Protein AF-A0A2M8KWU7-F1 (afdb_monomer_lite)

Structure (mmCIF, N/CA/C/O backbone):
data_AF-A0A2M8KWU7-F1
#
_entry.id   AF-A0A2M8KWU7-F1
#
loop_
_atom_site.group_PDB
_atom_site.id
_atom_site.type_symbol
_atom_site.label_atom_id
_atom_site.label_alt_id
_atom_site.label_comp_id
_atom_site.label_asym_id
_atom_site.label_entity_id
_atom_site.label_seq_id
_atom_site.pdbx_PDB_ins_code
_atom_site.Cartn_x
_atom_site.Cartn_y
_atom_site.Cartn_z
_atom_site.occupancy
_atom_site.B_iso_or_equiv
_atom_site.auth_seq_id
_atom_site.auth_comp_id
_atom_site.auth_asym_id
_atom_site.auth_atom_id
_atom_site.pdbx_PDB_model_num
ATOM 1 N N . MET A 1 1 ? -18.348 -3.437 0.717 1.00 51.75 1 MET A N 1
ATOM 2 C CA . MET A 1 1 ? -17.886 -4.376 -0.344 1.00 51.75 1 MET A CA 1
ATOM 3 C C . MET A 1 1 ? -17.149 -3.680 -1.486 1.00 51.75 1 MET A C 1
ATOM 5 O O . MET A 1 1 ? -16.103 -4.185 -1.870 1.00 51.75 1 MET A O 1
ATOM 9 N N . LYS A 1 2 ? -17.630 -2.532 -1.997 1.00 60.66 2 LYS A N 1
ATOM 10 C CA . LY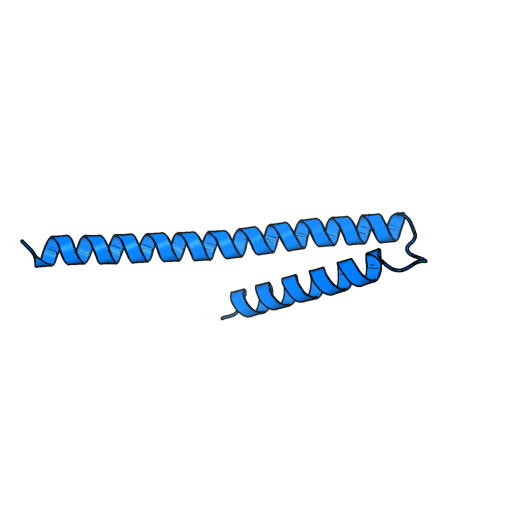S A 1 2 ? -16.951 -1.786 -3.077 1.00 60.66 2 LYS A CA 1
ATOM 11 C C . LYS A 1 2 ? -15.511 -1.387 -2.733 1.00 60.66 2 LYS A C 1
ATOM 13 O O . LYS A 1 2 ? -14.642 -1.503 -3.586 1.00 60.66 2 LYS A O 1
ATOM 18 N N . ASP A 1 3 ? -15.247 -0.996 -1.492 1.00 68.25 3 ASP A N 1
ATOM 19 C CA . ASP A 1 3 ? -13.929 -0.468 -1.112 1.00 68.25 3 ASP A CA 1
ATOM 20 C C . ASP A 1 3 ? -12.884 -1.570 -0.907 1.00 68.25 3 ASP A C 1
ATOM 22 O O . ASP A 1 3 ? -11.736 -1.420 -1.310 1.00 68.25 3 ASP A O 1
ATOM 26 N N . LYS A 1 4 ? -13.310 -2.758 -0.455 1.00 72.81 4 LYS A N 1
ATOM 27 C CA . LYS A 1 4 ? -12.450 -3.952 -0.419 1.00 72.81 4 LYS A CA 1
ATOM 28 C C . LYS A 1 4 ? -11.978 -4.358 -1.820 1.00 72.81 4 LYS A C 1
ATOM 30 O O . LYS A 1 4 ? -10.798 -4.627 -2.010 1.00 72.81 4 LYS A O 1
ATOM 35 N N . GLN A 1 5 ? -12.881 -4.361 -2.805 1.00 77.44 5 GLN A N 1
ATOM 36 C CA . GLN A 1 5 ? -12.522 -4.684 -4.192 1.00 77.44 5 GLN A CA 1
ATOM 37 C C . GLN A 1 5 ? -11.583 -3.636 -4.802 1.00 77.44 5 GLN A C 1
ATOM 39 O O . GLN A 1 5 ? -10.678 -3.996 -5.550 1.00 77.44 5 GLN A O 1
ATOM 44 N N . LYS A 1 6 ? -11.761 -2.352 -4.461 1.00 87.69 6 LYS A N 1
ATOM 45 C CA . LYS A 1 6 ? -10.840 -1.285 -4.876 1.00 87.69 6 LYS A CA 1
ATOM 46 C C . LYS A 1 6 ? -9.463 -1.445 -4.240 1.00 87.69 6 LYS A C 1
ATOM 48 O O . LYS A 1 6 ? -8.478 -1.336 -4.953 1.00 87.69 6 LYS A O 1
ATOM 53 N N . LEU A 1 7 ? -9.390 -1.757 -2.945 1.00 89.88 7 LEU A N 1
ATOM 54 C CA . LEU A 1 7 ? -8.123 -1.975 -2.247 1.00 89.88 7 LEU A CA 1
ATOM 55 C C . LEU A 1 7 ? -7.351 -3.164 -2.835 1.00 89.88 7 LEU A C 1
ATOM 57 O O . LEU A 1 7 ? -6.176 -3.030 -3.158 1.00 89.88 7 LEU A O 1
ATOM 61 N N . GLU A 1 8 ? -8.015 -4.306 -3.035 1.00 91.38 8 GLU A N 1
ATOM 62 C CA . GLU A 1 8 ? -7.404 -5.479 -3.679 1.00 91.38 8 GLU A CA 1
ATOM 63 C C . GLU A 1 8 ? -6.917 -5.162 -5.097 1.00 91.38 8 GLU A C 1
ATOM 65 O O . GLU A 1 8 ? -5.850 -5.616 -5.507 1.00 91.38 8 GLU A O 1
ATOM 70 N N . HIS A 1 9 ? -7.677 -4.364 -5.849 1.00 93.69 9 HIS A N 1
ATOM 71 C CA . HIS A 1 9 ? -7.261 -3.916 -7.170 1.00 93.69 9 HIS A CA 1
ATOM 72 C C . HIS A 1 9 ? -6.031 -3.000 -7.101 1.00 93.69 9 HIS A C 1
ATOM 74 O O . HIS A 1 9 ? -5.071 -3.236 -7.827 1.00 93.69 9 HIS A O 1
ATOM 80 N N . SER A 1 10 ? -6.015 -2.012 -6.203 1.00 94.31 10 SER A N 1
ATOM 81 C CA . SER A 1 10 ? -4.874 -1.110 -6.011 1.00 94.31 10 SER A CA 1
ATOM 82 C C . SER A 1 10 ? -3.604 -1.850 -5.593 1.00 94.31 10 SER A C 1
ATOM 84 O O . SER A 1 10 ? -2.524 -1.523 -6.077 1.00 94.31 10 SER A O 1
ATOM 86 N N . LEU A 1 11 ? -3.723 -2.879 -4.749 1.00 94.06 11 LEU A N 1
ATOM 87 C CA . LEU A 1 11 ? -2.594 -3.733 -4.374 1.00 94.06 11 LEU A CA 1
ATOM 88 C C . LEU A 1 11 ? -2.051 -4.520 -5.574 1.00 94.06 11 LEU A C 1
ATOM 90 O O . LEU A 1 11 ? -0.845 -4.523 -5.792 1.00 94.06 11 LEU A O 1
ATOM 94 N N . LYS A 1 12 ? -2.925 -5.097 -6.407 1.00 96.25 12 LYS A N 1
ATOM 95 C CA . LYS A 1 12 ? -2.501 -5.767 -7.650 1.00 96.25 12 LYS A CA 1
ATOM 96 C C . LYS A 1 12 ? -1.835 -4.808 -8.634 1.00 96.25 12 LYS A C 1
ATOM 98 O O . LYS A 1 12 ? -0.873 -5.175 -9.293 1.00 96.25 12 LYS A O 1
ATOM 103 N N . GLN A 1 13 ? -2.341 -3.581 -8.759 1.00 96.12 13 GLN A N 1
ATOM 104 C CA . GLN A 1 13 ? -1.708 -2.570 -9.611 1.00 96.12 13 GLN A CA 1
ATOM 105 C C . GLN A 1 13 ? -0.314 -2.192 -9.095 1.00 96.12 13 GLN A C 1
ATOM 107 O O . GLN A 1 13 ? 0.600 -2.036 -9.896 1.00 96.12 13 GLN A O 1
ATOM 112 N N . LEU A 1 14 ? -0.114 -2.128 -7.774 1.00 96.44 14 LEU A N 1
ATOM 113 C CA . LEU A 1 14 ? 1.217 -1.925 -7.198 1.00 96.44 14 LEU A CA 1
ATOM 114 C C . LEU A 1 14 ? 2.183 -3.067 -7.534 1.00 96.44 14 LEU A C 1
ATOM 116 O O . LEU A 1 14 ? 3.333 -2.790 -7.859 1.00 96.44 14 LEU A O 1
ATOM 120 N N . GLU A 1 15 ? 1.733 -4.323 -7.492 1.00 96.50 15 GLU A N 1
ATOM 121 C CA . GLU A 1 15 ? 2.550 -5.478 -7.898 1.00 96.50 15 GLU A CA 1
ATOM 122 C C . GLU A 1 15 ? 2.981 -5.363 -9.366 1.00 96.50 15 GLU A C 1
ATOM 124 O O . GLU A 1 15 ? 4.166 -5.497 -9.668 1.00 96.50 15 GLU A O 1
ATOM 129 N N . VAL A 1 16 ? 2.048 -5.013 -10.257 1.00 96.06 16 VAL A N 1
ATOM 130 C CA . VAL A 1 16 ? 2.335 -4.786 -11.683 1.00 96.06 16 VAL A CA 1
ATOM 131 C C . VAL A 1 16 ? 3.349 -3.657 -11.875 1.00 96.06 16 VAL A C 1
ATOM 133 O O . VAL A 1 16 ? 4.322 -3.831 -12.601 1.00 96.06 16 VAL A O 1
ATOM 136 N N . ILE A 1 17 ? 3.179 -2.524 -11.187 1.00 96.00 17 ILE A N 1
ATOM 137 C CA . ILE A 1 17 ? 4.122 -1.396 -11.258 1.00 96.00 17 ILE A CA 1
ATOM 138 C C . ILE A 1 17 ? 5.523 -1.819 -10.799 1.00 96.00 17 ILE A C 1
ATOM 140 O O . ILE A 1 17 ? 6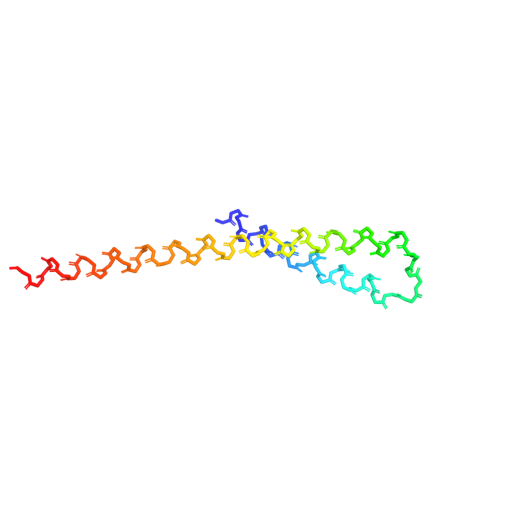.516 -1.416 -11.402 1.00 96.00 17 ILE A O 1
ATOM 144 N N . VAL A 1 18 ? 5.626 -2.634 -9.746 1.00 95.62 18 VAL A N 1
ATOM 145 C CA . VAL A 1 18 ? 6.914 -3.160 -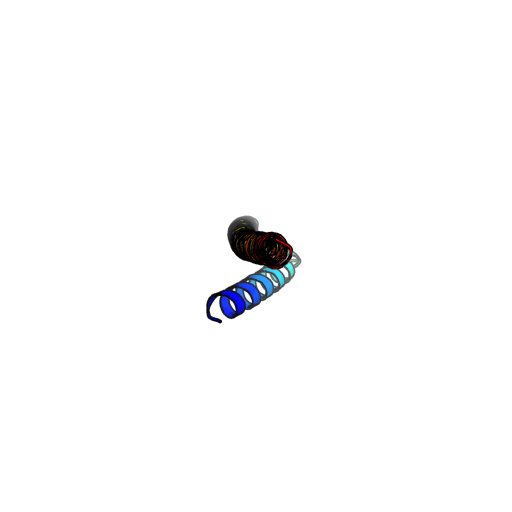9.267 1.00 95.62 18 VAL A CA 1
ATOM 146 C C . VAL A 1 18 ? 7.558 -4.076 -10.307 1.00 95.62 18 VAL A C 1
ATOM 148 O O . VAL A 1 18 ? 8.766 -3.982 -10.527 1.00 95.62 18 VAL A O 1
ATOM 151 N N . GLU A 1 19 ? 6.788 -4.949 -10.955 1.00 94.81 19 GLU A N 1
ATOM 152 C CA . GLU A 1 19 ? 7.295 -5.802 -12.035 1.00 94.81 19 GLU A CA 1
ATOM 153 C C . GLU A 1 19 ? 7.785 -4.977 -13.229 1.00 94.81 19 GLU A C 1
ATOM 155 O O . GLU A 1 19 ? 8.895 -5.202 -13.713 1.00 94.81 19 GLU A O 1
ATOM 160 N N . GLU A 1 20 ? 7.000 -3.988 -13.660 1.00 92.75 20 GLU A N 1
ATOM 161 C CA . GLU A 1 20 ? 7.350 -3.091 -14.761 1.00 92.75 20 GLU A CA 1
ATOM 162 C C . GLU A 1 20 ? 8.635 -2.316 -14.455 1.00 92.75 20 GLU A C 1
ATOM 164 O O . GLU A 1 20 ? 9.562 -2.340 -15.260 1.00 92.75 20 GLU A O 1
ATOM 169 N N . LEU A 1 21 ? 8.738 -1.695 -13.273 1.00 93.12 21 LEU A N 1
ATOM 170 C CA . LEU A 1 21 ? 9.913 -0.917 -12.856 1.00 93.12 21 LEU A CA 1
ATOM 171 C C . LEU A 1 21 ? 11.183 -1.763 -12.676 1.00 93.12 21 LEU A C 1
ATOM 173 O O . LEU A 1 21 ? 12.285 -1.233 -12.803 1.00 93.12 21 LEU A O 1
ATOM 177 N N . ASN A 1 22 ? 11.049 -3.060 -12.389 1.00 91.81 22 ASN A N 1
ATOM 178 C CA . ASN A 1 22 ? 12.177 -3.994 -12.333 1.00 91.81 22 ASN A CA 1
ATOM 179 C C . ASN A 1 22 ? 12.609 -4.502 -13.722 1.00 91.81 22 ASN A C 1
ATOM 181 O O . ASN A 1 22 ? 13.623 -5.199 -13.840 1.00 91.81 22 ASN A O 1
ATOM 185 N N . GLY A 1 23 ? 11.852 -4.178 -14.773 1.00 90.12 23 GLY A N 1
ATOM 186 C CA . GLY A 1 23 ? 12.203 -4.477 -16.153 1.00 90.12 23 GLY A CA 1
ATOM 187 C C . GLY A 1 23 ? 13.509 -3.797 -16.571 1.00 90.12 23 GLY A C 1
ATOM 188 O O . GLY A 1 23 ? 13.806 -2.670 -16.184 1.00 90.12 23 GLY A O 1
ATOM 189 N N . LYS A 1 24 ? 14.307 -4.483 -17.396 1.00 76.69 24 LYS A N 1
ATOM 190 C CA . LYS A 1 24 ? 15.639 -4.001 -17.810 1.00 76.69 24 LYS A CA 1
ATOM 191 C C . LYS A 1 24 ? 15.614 -2.797 -18.762 1.00 76.69 24 LYS A C 1
ATOM 193 O O . LYS A 1 24 ? 16.639 -2.137 -18.883 1.00 76.69 24 LYS A O 1
ATOM 198 N N . ASP A 1 25 ? 14.472 -2.514 -19.389 1.00 87.31 25 ASP A N 1
ATOM 199 C CA . ASP A 1 25 ? 14.338 -1.536 -20.480 1.00 87.31 25 ASP A CA 1
ATOM 200 C C . ASP A 1 25 ? 13.325 -0.415 -20.176 1.00 87.31 25 ASP A C 1
ATOM 202 O O . ASP A 1 25 ? 12.756 0.181 -21.089 1.00 87.31 25 ASP A O 1
ATOM 206 N N . VAL A 1 26 ? 13.073 -0.112 -18.897 1.00 90.38 26 VAL A N 1
ATOM 207 C CA . VAL A 1 26 ? 12.248 1.049 -18.531 1.00 90.38 26 VAL A CA 1
ATOM 208 C C . VAL A 1 26 ? 13.034 2.336 -18.761 1.00 90.38 26 VAL A C 1
ATOM 210 O O . VAL A 1 26 ? 14.063 2.578 -18.129 1.00 90.38 26 VAL A O 1
ATOM 213 N N . ASP A 1 27 ? 12.531 3.185 -19.654 1.00 94.44 27 ASP A N 1
ATOM 214 C CA . ASP A 1 27 ? 13.059 4.531 -19.829 1.00 94.44 27 ASP A CA 1
ATOM 215 C C . ASP A 1 27 ? 12.693 5.437 -18.637 1.00 94.44 27 ASP A C 1
ATOM 217 O O . ASP A 1 27 ? 11.766 5.172 -17.869 1.00 94.44 27 ASP A O 1
ATOM 221 N N . VAL A 1 28 ? 13.437 6.531 -18.474 1.00 92.00 28 VAL A N 1
ATOM 222 C CA . VAL A 1 28 ? 13.320 7.428 -17.312 1.00 92.00 28 VAL A CA 1
ATOM 223 C C . VAL A 1 28 ? 11.940 8.085 -17.208 1.00 92.00 28 VAL A C 1
ATOM 225 O O . VAL A 1 28 ? 11.449 8.289 -16.097 1.00 92.00 28 VAL A O 1
ATOM 228 N N . GLU A 1 29 ? 11.310 8.426 -18.333 1.00 94.56 29 GLU A N 1
ATOM 229 C CA . GLU A 1 29 ? 10.005 9.089 -18.338 1.00 94.56 29 GLU A CA 1
ATOM 230 C C . GLU A 1 29 ? 8.910 8.108 -17.911 1.00 94.56 29 GLU A C 1
ATOM 232 O O . GLU A 1 29 ? 8.135 8.406 -16.995 1.00 94.56 29 GLU A O 1
ATOM 237 N N . THR A 1 30 ? 8.924 6.903 -18.483 1.00 93.56 30 THR A N 1
ATOM 238 C CA . THR A 1 30 ? 8.041 5.802 -18.080 1.00 93.56 30 THR A CA 1
ATOM 239 C C . THR A 1 30 ? 8.249 5.438 -16.613 1.00 93.56 30 THR A C 1
ATOM 241 O O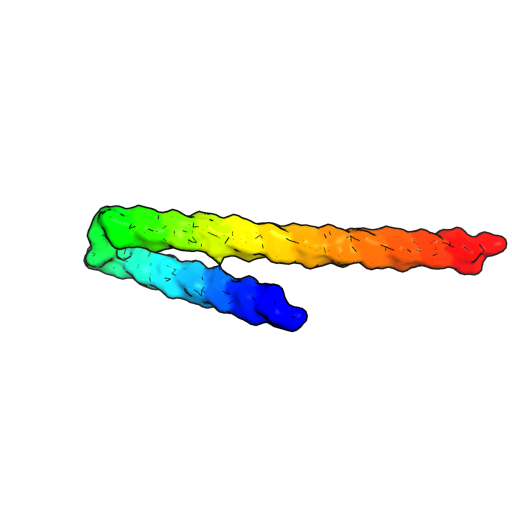 . THR A 1 30 ? 7.280 5.339 -15.857 1.00 93.56 30 THR A O 1
ATOM 244 N N . GLY A 1 31 ? 9.501 5.310 -16.168 1.00 95.19 31 GLY A N 1
ATOM 245 C CA . GLY A 1 31 ? 9.827 5.004 -14.777 1.00 95.19 31 GLY A CA 1
ATOM 246 C C . GLY A 1 31 ? 9.296 6.059 -13.804 1.00 95.19 31 GLY A C 1
ATOM 247 O O . GLY A 1 31 ? 8.708 5.723 -12.775 1.00 95.19 31 GLY A O 1
ATOM 248 N N . LEU A 1 32 ? 9.424 7.345 -14.148 1.00 96.12 32 LEU A N 1
ATOM 249 C CA . LEU A 1 32 ? 8.895 8.437 -13.332 1.00 96.12 32 LEU A CA 1
ATOM 250 C C . LEU A 1 32 ? 7.360 8.448 -13.296 1.00 96.12 32 LEU A C 1
ATOM 252 O O . LEU A 1 32 ? 6.779 8.718 -12.243 1.00 96.12 32 LEU A O 1
ATOM 256 N N . ALA A 1 33 ? 6.698 8.164 -14.420 1.00 96.62 33 ALA A N 1
ATOM 257 C CA . ALA A 1 33 ? 5.242 8.059 -14.480 1.00 96.62 33 ALA A CA 1
ATOM 258 C C . ALA A 1 33 ? 4.726 6.912 -13.595 1.00 96.62 33 ALA A C 1
ATOM 260 O O . ALA A 1 33 ? 3.861 7.134 -12.747 1.00 96.62 33 ALA A O 1
ATOM 261 N N . LYS A 1 34 ? 5.323 5.722 -13.716 1.00 96.44 34 LYS A N 1
ATOM 262 C CA . LYS A 1 34 ? 4.983 4.538 -12.913 1.00 96.44 34 LYS A CA 1
ATOM 263 C C . LYS A 1 34 ? 5.254 4.736 -11.426 1.00 96.44 34 LYS A C 1
ATOM 265 O O . LYS A 1 34 ? 4.455 4.330 -10.587 1.00 96.44 34 LYS A O 1
ATOM 270 N N . PHE A 1 35 ? 6.335 5.433 -11.080 1.00 95.25 35 PHE A N 1
ATOM 271 C CA . PHE A 1 35 ? 6.611 5.795 -9.692 1.00 95.25 35 PHE A CA 1
ATOM 272 C C . PHE A 1 35 ? 5.525 6.709 -9.105 1.00 95.25 35 PHE A C 1
ATOM 274 O O . PHE A 1 35 ? 5.060 6.464 -7.993 1.00 95.25 35 PHE A O 1
ATOM 281 N N . LYS A 1 36 ? 5.093 7.740 -9.847 1.00 97.25 36 LYS A N 1
ATOM 282 C CA . LYS A 1 36 ? 4.000 8.630 -9.413 1.00 97.25 36 LYS A CA 1
ATOM 283 C C . LYS A 1 36 ? 2.700 7.857 -9.206 1.00 97.25 36 LYS A C 1
ATOM 285 O O . LYS A 1 36 ? 2.079 7.998 -8.159 1.00 97.25 36 LYS A O 1
ATOM 290 N N . GLU A 1 37 ? 2.350 6.993 -10.155 1.00 96.69 37 GLU A N 1
ATOM 291 C CA . GLU A 1 37 ? 1.184 6.114 -10.045 1.00 96.69 37 GLU A CA 1
ATOM 292 C C . GLU A 1 37 ? 1.259 5.234 -8.785 1.00 96.69 37 GLU A C 1
ATOM 294 O O . GLU A 1 37 ? 0.300 5.147 -8.017 1.00 96.69 37 GLU A O 1
ATOM 299 N N . GLY A 1 38 ? 2.429 4.655 -8.502 1.00 96.75 38 GLY A N 1
ATOM 300 C CA . GLY A 1 38 ? 2.659 3.881 -7.284 1.00 96.75 38 GLY A CA 1
ATOM 301 C C . GLY A 1 38 ? 2.479 4.701 -6.000 1.00 96.75 38 GLY A C 1
ATOM 302 O O . GLY A 1 38 ? 1.874 4.223 -5.039 1.00 96.75 38 GLY A O 1
ATOM 303 N N . VAL A 1 39 ? 2.954 5.951 -5.971 1.00 97.12 39 VAL A N 1
ATOM 304 C CA . VAL A 1 39 ? 2.761 6.862 -4.827 1.00 97.12 39 VAL A CA 1
ATOM 305 C C . VAL A 1 39 ? 1.277 7.146 -4.586 1.00 97.12 39 VAL A C 1
ATOM 307 O O . VAL A 1 39 ? 0.825 7.100 -3.435 1.00 97.12 39 VAL A O 1
ATOM 310 N N . ASP A 1 40 ? 0.511 7.389 -5.647 1.00 96.81 40 ASP A N 1
ATOM 311 C CA . ASP A 1 40 ? -0.925 7.656 -5.554 1.00 96.81 40 ASP A CA 1
ATOM 312 C C . ASP A 1 40 ? -1.690 6.423 -5.049 1.00 96.81 40 ASP A C 1
ATOM 314 O O . ASP A 1 40 ? -2.500 6.525 -4.122 1.00 96.81 40 ASP A O 1
ATOM 318 N N . LEU A 1 41 ? -1.367 5.234 -5.570 1.00 96.38 41 LEU A N 1
ATOM 319 C CA . LEU A 1 41 ? -1.960 3.969 -5.126 1.00 96.38 41 LEU A CA 1
ATOM 320 C C . LEU A 1 41 ? -1.656 3.668 -3.653 1.00 96.38 41 LEU A C 1
ATOM 322 O O . LEU A 1 41 ? -2.561 3.310 -2.900 1.00 96.38 41 LEU A O 1
ATOM 326 N N . ILE A 1 42 ? -0.410 3.857 -3.203 1.00 95.62 42 ILE A N 1
ATOM 32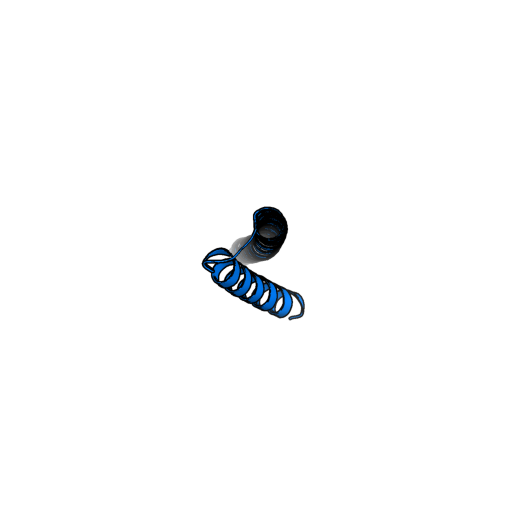7 C CA . ILE A 1 42 ? -0.040 3.676 -1.788 1.00 95.62 42 ILE A CA 1
ATOM 328 C C . ILE A 1 42 ? -0.813 4.652 -0.898 1.00 95.62 42 ILE A C 1
ATOM 330 O O . ILE A 1 42 ? -1.265 4.282 0.190 1.00 95.62 42 ILE A O 1
ATOM 334 N N . THR A 1 43 ? -0.963 5.898 -1.347 1.00 95.69 43 THR A N 1
ATOM 335 C CA . THR A 1 43 ? -1.696 6.932 -0.610 1.00 95.69 43 THR A CA 1
ATOM 336 C C . THR A 1 43 ? -3.162 6.548 -0.450 1.00 95.69 43 THR A C 1
ATOM 338 O O . THR A 1 43 ? -3.685 6.598 0.666 1.00 95.69 43 THR A O 1
ATOM 341 N N . PHE A 1 44 ? -3.794 6.076 -1.526 1.00 94.06 44 PHE A N 1
ATOM 342 C CA . PHE A 1 44 ? -5.150 5.538 -1.489 1.00 94.06 44 PHE A CA 1
ATOM 343 C C . PHE A 1 44 ? -5.267 4.352 -0.519 1.00 94.06 44 PHE A C 1
ATOM 345 O O . PHE A 1 44 ? -6.085 4.390 0.398 1.00 94.06 44 PHE A O 1
ATOM 352 N N . CYS A 1 45 ? -4.403 3.338 -0.635 1.00 93.19 45 CYS A N 1
ATOM 353 C CA . CYS A 1 45 ? -4.443 2.163 0.241 1.00 93.19 45 CYS A CA 1
ATOM 354 C C . CYS A 1 45 ? -4.332 2.538 1.728 1.00 93.19 45 CYS A C 1
ATOM 356 O O . CYS A 1 45 ? -5.071 2.019 2.565 1.00 93.19 45 CYS A O 1
ATOM 358 N N . ARG A 1 46 ? -3.431 3.467 2.074 1.00 94.25 46 ARG A N 1
ATOM 359 C CA . ARG A 1 46 ? -3.270 3.958 3.454 1.00 94.25 46 ARG A CA 1
ATOM 360 C C . ARG A 1 46 ? -4.513 4.678 3.964 1.00 94.25 46 ARG A C 1
ATOM 362 O O . ARG A 1 46 ? -4.847 4.533 5.138 1.00 94.25 46 ARG A O 1
ATOM 369 N N . HIS A 1 47 ? -5.176 5.449 3.106 1.00 93.94 47 HIS A N 1
ATOM 370 C CA . HIS A 1 47 ? -6.423 6.120 3.454 1.00 93.94 47 HIS A CA 1
ATOM 371 C C . HIS A 1 47 ? -7.520 5.106 3.800 1.00 93.94 47 HIS A C 1
ATOM 373 O O . HIS A 1 47 ? -8.113 5.197 4.874 1.00 93.94 47 HIS A O 1
ATOM 379 N N . GLU A 1 48 ? -7.724 4.103 2.945 1.00 91.69 48 GLU A N 1
ATOM 380 C CA . GLU A 1 48 ? -8.747 3.072 3.156 1.00 91.69 48 GLU A CA 1
ATOM 381 C C . GLU A 1 48 ? -8.492 2.257 4.430 1.00 91.69 48 GLU A C 1
ATOM 383 O O . GLU A 1 48 ? -9.403 2.041 5.230 1.00 91.69 48 GLU A O 1
ATOM 388 N N . LEU A 1 49 ? -7.238 1.859 4.671 1.00 92.31 49 LEU A N 1
ATOM 389 C CA . LEU A 1 49 ? -6.863 1.140 5.892 1.00 92.31 49 LEU A CA 1
ATOM 390 C C . LEU A 1 49 ? -7.115 1.981 7.148 1.00 92.31 49 LEU A C 1
ATOM 392 O O . LEU A 1 49 ? -7.632 1.469 8.139 1.00 92.31 49 LEU A O 1
ATOM 396 N N . LYS A 1 50 ? -6.798 3.278 7.102 1.00 93.81 50 LYS A N 1
ATOM 397 C CA . LYS A 1 50 ? -7.043 4.192 8.222 1.00 93.81 50 LYS A CA 1
ATOM 398 C C . LYS A 1 50 ? -8.536 4.395 8.480 1.00 93.81 50 LYS A C 1
ATOM 400 O O . LYS A 1 50 ? -8.942 4.488 9.636 1.00 93.81 50 LYS A O 1
ATOM 405 N N . ALA A 1 51 ? -9.352 4.462 7.430 1.00 91.69 51 ALA A N 1
ATOM 406 C CA . ALA A 1 51 ? -10.802 4.549 7.566 1.00 91.69 51 ALA A CA 1
ATOM 407 C C . ALA A 1 51 ? -11.361 3.305 8.275 1.00 91.69 51 ALA A C 1
ATOM 409 O O . ALA A 1 51 ? -12.085 3.444 9.261 1.00 91.69 51 ALA A O 1
ATOM 410 N N . ALA A 1 52 ? -10.937 2.112 7.848 1.00 90.81 52 ALA A N 1
ATOM 411 C CA . ALA A 1 52 ? -11.320 0.853 8.483 1.00 90.81 52 ALA A CA 1
ATOM 412 C C . ALA A 1 52 ? -10.849 0.762 9.949 1.00 90.81 52 ALA A C 1
ATOM 414 O O . ALA A 1 52 ? -11.608 0.348 10.823 1.00 90.81 52 ALA A O 1
ATOM 415 N N . GLU A 1 53 ? -9.617 1.189 10.247 1.00 93.31 53 GLU A N 1
ATOM 416 C CA . GLU A 1 53 ? -9.089 1.222 11.617 1.00 93.31 53 GLU A CA 1
ATOM 417 C C . GLU A 1 53 ? -9.908 2.156 12.524 1.00 93.31 53 GLU A C 1
ATOM 419 O O . GLU A 1 53 ? -10.195 1.823 13.675 1.00 93.31 53 GLU A O 1
ATOM 424 N N . ASN A 1 54 ? -10.306 3.325 12.015 1.00 95.12 54 ASN A N 1
ATOM 425 C CA . ASN A 1 54 ? -11.125 4.277 12.761 1.00 95.12 54 ASN A CA 1
ATOM 426 C C . ASN A 1 54 ? -12.527 3.729 13.048 1.00 95.12 54 ASN A C 1
ATOM 428 O O . ASN A 1 54 ? -13.025 3.900 14.160 1.00 95.12 54 ASN A O 1
ATOM 432 N N . GLU A 1 55 ? -13.149 3.065 12.072 1.00 93.75 55 GLU A N 1
ATOM 433 C CA . GLU A 1 55 ? -14.443 2.404 12.257 1.00 93.75 55 GLU A CA 1
ATOM 434 C C . GLU A 1 55 ? -14.349 1.319 13.334 1.00 93.75 55 GLU A C 1
ATOM 436 O O . GLU A 1 55 ? -15.154 1.301 14.264 1.00 93.75 55 GLU A O 1
ATOM 441 N N . PHE A 1 56 ? -13.299 0.494 13.291 1.00 94.81 56 PHE A N 1
ATOM 442 C CA . PHE A 1 56 ? -13.054 -0.526 14.309 1.00 94.81 56 PHE A CA 1
ATOM 443 C C . PHE A 1 56 ? -12.884 0.073 15.712 1.00 94.81 56 PHE A C 1
ATOM 445 O O . PHE A 1 56 ? -13.477 -0.411 16.675 1.00 94.81 56 PHE A O 1
ATOM 452 N N . LYS A 1 57 ? -12.110 1.160 15.842 1.00 95.56 57 LYS A N 1
ATOM 453 C CA . LYS A 1 57 ? -11.945 1.869 17.122 1.00 95.56 57 LYS A CA 1
ATOM 454 C C . LYS A 1 57 ? -13.271 2.413 17.649 1.00 95.56 57 LYS A C 1
ATOM 456 O O . LYS A 1 57 ? -13.516 2.297 18.845 1.00 95.56 57 LYS A O 1
ATOM 461 N N . LYS A 1 58 ? -14.111 2.982 16.778 1.00 95.62 58 LYS A N 1
ATOM 462 C CA . LYS A 1 58 ? -15.429 3.510 17.155 1.00 95.62 58 LYS A CA 1
ATOM 463 C C . LYS A 1 58 ? -16.337 2.402 17.683 1.00 95.62 58 LYS A C 1
ATOM 465 O O . LYS A 1 58 ? -16.881 2.553 18.768 1.00 95.62 58 LYS A O 1
ATOM 470 N N . LEU A 1 59 ? -16.424 1.285 16.961 1.00 95.44 59 LEU A N 1
ATOM 471 C CA . LEU A 1 59 ? -17.228 0.132 17.370 1.00 95.44 59 LEU A CA 1
ATOM 472 C C . LEU A 1 59 ? -16.755 -0.447 18.706 1.00 95.44 59 LEU A C 1
ATOM 474 O O . LEU A 1 59 ? -17.577 -0.752 19.559 1.00 95.44 59 LEU A O 1
ATOM 478 N N . ARG A 1 60 ? -15.437 -0.547 18.927 1.00 94.19 60 ARG A N 1
ATOM 479 C CA . ARG A 1 60 ? -14.902 -1.006 20.217 1.00 94.19 60 ARG A CA 1
ATOM 480 C C . ARG A 1 60 ? -15.291 -0.070 21.363 1.00 94.19 60 ARG A C 1
ATOM 482 O O . ARG A 1 60 ? -15.727 -0.544 22.395 1.00 94.19 60 ARG A O 1
ATOM 489 N N . MET A 1 61 ? -15.183 1.245 21.163 1.00 93.75 61 MET A N 1
ATOM 490 C CA . MET A 1 61 ? -15.606 2.216 22.179 1.00 93.75 61 MET A CA 1
ATOM 491 C C . MET A 1 61 ? -17.109 2.144 22.473 1.00 93.75 61 MET A C 1
ATOM 493 O O . MET A 1 61 ? -17.504 2.366 23.610 1.00 93.75 61 MET A O 1
ATOM 497 N N . GLU A 1 62 ? -17.941 1.879 21.463 1.00 93.81 62 GLU A N 1
ATOM 498 C CA . GLU A 1 62 ? -19.386 1.700 21.645 1.00 93.81 62 GLU A CA 1
ATOM 499 C C . GLU A 1 62 ? -19.689 0.437 22.464 1.00 93.81 62 GLU A C 1
ATOM 501 O O . GLU A 1 62 ? -20.471 0.524 23.403 1.00 93.81 62 GLU A O 1
ATOM 506 N N . LEU A 1 63 ? -19.008 -0.680 22.178 1.00 92.19 63 LEU A N 1
ATOM 507 C CA . LEU A 1 63 ? -19.114 -1.921 22.956 1.00 92.19 63 LEU A CA 1
ATOM 508 C C . LEU A 1 63 ? -18.687 -1.724 24.418 1.00 92.19 63 LEU A C 1
ATOM 510 O O . LEU A 1 63 ? -19.453 -2.048 25.319 1.00 92.19 63 LEU A O 1
ATOM 514 N N . ASP A 1 64 ? -17.518 -1.118 24.651 1.00 89.44 64 ASP A N 1
ATOM 515 C CA . ASP A 1 64 ? -17.011 -0.855 26.005 1.00 89.44 64 ASP A CA 1
ATOM 516 C C . ASP A 1 64 ? -17.998 0.041 26.805 1.00 89.44 64 ASP A C 1
ATOM 518 O O . ASP A 1 64 ? -18.227 -0.162 27.994 1.00 89.44 64 ASP A O 1
ATOM 522 N N . GLN A 1 65 ? -18.645 1.018 26.148 1.00 81.25 65 GLN A N 1
ATOM 523 C CA . GLN A 1 65 ? -19.645 1.903 26.772 1.00 81.25 65 GLN A CA 1
ATOM 524 C C . GLN A 1 65 ? -21.011 1.252 27.027 1.00 81.25 65 GLN A C 1
ATOM 526 O O . GLN A 1 65 ? -21.806 1.807 27.793 1.00 81.25 65 GLN A O 1
ATOM 531 N N . GLU A 1 66 ? -21.344 0.171 26.327 1.00 70.88 66 GLU A N 1
ATOM 532 C CA . GLU A 1 66 ? -22.555 -0.613 26.581 1.00 70.88 66 GLU A CA 1
ATOM 533 C C . GLU A 1 66 ? -22.351 -1.540 27.786 1.00 70.88 66 GLU A C 1
ATOM 535 O O . GLU A 1 66 ? -23.223 -1.577 28.653 1.00 70.88 66 GLU A O 1
ATOM 540 N N . GLU A 1 67 ? -21.175 -2.162 27.925 1.00 67.50 67 GLU A N 1
ATOM 541 C CA . GLU A 1 67 ? -20.813 -2.977 29.098 1.00 67.50 67 GLU A CA 1
ATOM 542 C C . GLU A 1 67 ? -20.844 -2.153 30.403 1.00 67.50 67 GLU A C 1
ATOM 544 O O . GLU A 1 67 ? -21.483 -2.551 31.378 1.00 67.50 67 GLU A O 1
ATOM 549 N N . ASP A 1 68 ? -20.291 -0.933 30.394 1.00 66.38 68 ASP A N 1
ATOM 550 C CA . ASP A 1 68 ? -20.305 -0.019 31.552 1.00 66.38 68 ASP A CA 1
ATOM 551 C C . ASP A 1 68 ? -21.722 0.419 31.999 1.00 66.38 68 ASP A C 1
ATOM 553 O O . ASP A 1 68 ? -21.903 0.937 33.110 1.00 66.38 68 ASP A O 1
ATOM 557 N N . LYS A 1 69 ? -22.735 0.274 31.130 1.00 61.34 69 LYS A N 1
ATOM 558 C CA . LYS A 1 69 ? -24.141 0.621 31.414 1.00 61.34 69 LYS A CA 1
ATOM 559 C C . LYS A 1 69 ? -24.971 -0.566 31.890 1.00 61.34 69 LYS A C 1
ATOM 561 O O . LYS A 1 69 ? -25.999 -0.334 32.517 1.00 61.34 69 LYS A O 1
ATOM 566 N N . GLU A 1 70 ? -24.571 -1.795 31.574 1.00 59.38 70 GLU A N 1
ATOM 567 C CA . GLU A 1 70 ? -25.259 -3.012 32.025 1.00 59.38 70 GLU A CA 1
ATOM 568 C C . GLU A 1 70 ? -24.823 -3.441 33.439 1.00 59.38 70 GLU A C 1
ATOM 570 O O . GLU A 1 70 ? -25.561 -4.157 34.117 1.00 59.38 70 GLU A O 1
ATOM 575 N N . GLU A 1 71 ? -23.667 -2.966 33.915 1.00 56.25 71 GLU A N 1
ATOM 576 C CA . GLU A 1 71 ? -23.151 -3.220 35.270 1.00 56.25 71 GLU A CA 1
ATOM 577 C C . GLU A 1 71 ? -23.599 -2.191 36.341 1.00 56.25 71 GLU A C 1
ATOM 579 O O . GLU A 1 71 ? -23.209 -2.313 37.508 1.00 56.25 71 GLU A O 1
ATOM 584 N N . GLN A 1 72 ? -24.433 -1.200 35.983 1.00 50.41 72 GLN A N 1
ATOM 585 C CA . GLN A 1 72 ? -25.031 -0.193 36.890 1.00 50.41 72 GLN A CA 1
ATOM 586 C C . GLN A 1 72 ? -26.533 -0.411 37.099 1.00 50.41 72 GLN A C 1
ATOM 588 O O . GLN A 1 72 ? -26.989 -0.219 38.252 1.00 50.41 72 GLN A O 1
#

InterPro domains:
  IPR003761 Exonuclease VII, small subunit [MF_00337] (6-66)
  IPR003761 Exonuclease VII, small subunit [PF02609] (8-57)
  IPR003761 Exonuclease VII, small subunit [TIGR01280] (8-59)
  IPR037004 Exonuclease VII, small subunit superfamily [G3DSA:1.10.287.1040] (1-72)
  IPR037004 Exonuclease VII, small subunit superfamily [SSF116842] (3-65)

Radius of gyration: 19.68 Å; chains: 1; bounding box: 41×15×57 Å

pLDDT: mean 88.54, std 12.08, range [50.41, 97.25]
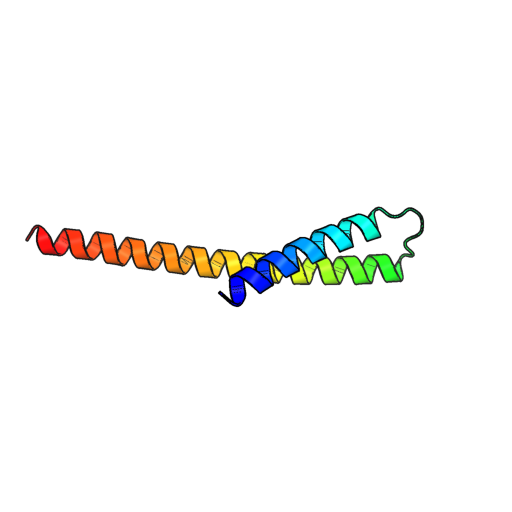
Secondary structure (DSSP, 8-state):
-HHHHHHHHHHHHHHHHHHHHTSTT--HHHHHHHHHHHHHHHHHHHHHHHHHHHHHHHHHHHHHHHHHHH--

Sequence (72 aa):
MKDKQKLEHSLKQLEVIVEELNGKDVDVETGLAKFKEGVDLITFCRHELKAAENEFKKLRMELDQEEDKEEQ

Organism: NCBI:txid1974864

Foldseek 3Di:
DVLVVVLVVLVVLLVVLVVVLPDPDDDPVNVVVSVVSNVVSVVSNVVSVVVVVVVVVVVVVVVVVVVVVVVD